Protein AF-A0A7G3GBA6-F1 (afdb_monomer_lite)

Structure (mmCIF, N/CA/C/O backbone):
data_AF-A0A7G3GBA6-F1
#
_entry.id   AF-A0A7G3GBA6-F1
#
loop_
_atom_site.group_PDB
_atom_site.id
_atom_site.type_symbol
_atom_site.label_atom_id
_atom_site.label_alt_id
_atom_site.label_comp_id
_atom_site.label_asym_id
_atom_site.label_entity_id
_atom_site.label_seq_id
_atom_site.pdbx_PDB_ins_code
_atom_site.Cartn_x
_atom_site.Cartn_y
_atom_site.Cartn_z
_atom_site.occupancy
_atom_site.B_iso_or_equiv
_atom_site.auth_seq_id
_atom_site.auth_comp_id
_atom_site.auth_asym_id
_atom_site.auth_atom_id
_atom_site.pdbx_PDB_model_num
ATOM 1 N N . MET A 1 1 ? 31.712 42.233 19.204 1.00 41.09 1 MET A N 1
ATOM 2 C CA . MET A 1 1 ? 30.994 42.485 17.934 1.00 41.09 1 MET A CA 1
ATOM 3 C C . MET A 1 1 ? 31.369 41.351 16.980 1.00 41.09 1 MET A C 1
ATOM 5 O O . MET A 1 1 ? 32.491 41.332 16.509 1.00 41.09 1 MET A O 1
ATOM 9 N N . GLN A 1 2 ? 30.674 40.210 16.997 1.00 47.75 2 GLN A N 1
ATOM 10 C CA . GLN A 1 2 ? 29.422 39.921 16.270 1.00 47.75 2 GLN A CA 1
ATOM 11 C C . GLN A 1 2 ? 29.514 40.154 14.750 1.00 47.75 2 GLN A C 1
ATOM 13 O O . GLN A 1 2 ? 28.871 41.047 14.209 1.00 47.75 2 GLN A O 1
ATOM 18 N N . TYR A 1 3 ? 30.268 39.294 14.067 1.00 54.03 3 TYR A N 1
ATOM 19 C CA . TYR A 1 3 ? 29.937 38.874 12.704 1.00 54.03 3 TYR A CA 1
ATOM 20 C C . TYR A 1 3 ? 29.161 37.555 12.875 1.00 54.03 3 TYR A C 1
ATOM 22 O O . TYR A 1 3 ? 29.756 36.519 13.147 1.00 54.03 3 TYR A O 1
ATOM 30 N N . LYS A 1 4 ? 27.834 37.599 13.080 1.00 44.47 4 LYS A N 1
ATOM 31 C CA . LYS A 1 4 ? 26.852 37.438 11.991 1.00 44.47 4 LYS A CA 1
ATOM 32 C C . LYS A 1 4 ? 27.314 36.270 11.110 1.00 44.47 4 LYS A C 1
ATOM 34 O O . LYS A 1 4 ? 28.118 36.464 10.213 1.00 44.47 4 LYS A O 1
ATOM 39 N N . THR A 1 5 ? 27.000 35.019 11.450 1.00 54.38 5 THR A N 1
ATOM 40 C CA . THR A 1 5 ? 25.652 34.420 11.368 1.00 54.38 5 THR A CA 1
ATOM 41 C C . THR A 1 5 ? 24.951 34.870 10.090 1.00 54.38 5 THR A C 1
ATOM 43 O O . THR A 1 5 ? 24.825 36.068 9.867 1.00 54.38 5 THR A O 1
ATOM 46 N N . ILE A 1 6 ? 24.414 33.910 9.333 1.00 58.47 6 ILE A N 1
ATOM 47 C CA . ILE A 1 6 ? 23.660 34.068 8.075 1.00 58.47 6 ILE A CA 1
ATOM 48 C C . ILE A 1 6 ? 24.534 33.884 6.827 1.00 58.47 6 ILE A C 1
ATOM 50 O O . ILE A 1 6 ? 24.836 34.831 6.118 1.00 58.47 6 ILE A O 1
ATOM 54 N N . LEU A 1 7 ? 24.907 32.635 6.537 1.00 47.88 7 LEU A N 1
ATOM 55 C CA . LEU A 1 7 ? 25.022 32.125 5.156 1.00 47.88 7 LEU A CA 1
ATOM 56 C C . LEU A 1 7 ? 25.074 30.587 5.139 1.00 47.88 7 LEU A C 1
ATOM 58 O O . LEU A 1 7 ? 25.757 29.963 4.340 1.00 47.88 7 LEU A O 1
ATOM 62 N N . MET A 1 8 ? 24.323 29.959 6.047 1.00 48.09 8 MET A N 1
ATOM 63 C CA . MET A 1 8 ? 24.155 28.503 6.119 1.00 48.09 8 MET A CA 1
ATOM 64 C C . MET A 1 8 ? 22.664 28.165 6.011 1.00 48.09 8 MET A C 1
ATOM 66 O O . MET A 1 8 ? 22.108 27.400 6.786 1.00 48.09 8 MET A O 1
ATOM 70 N N . ALA A 1 9 ? 21.987 28.844 5.087 1.00 52.47 9 ALA A N 1
ATOM 71 C CA . ALA A 1 9 ? 20.549 28.747 4.887 1.00 52.47 9 ALA A CA 1
ATOM 72 C C . ALA A 1 9 ? 20.229 28.802 3.392 1.00 52.47 9 ALA A C 1
ATOM 74 O O . ALA A 1 9 ? 19.544 29.711 2.946 1.00 52.47 9 ALA A O 1
ATOM 75 N N . LEU A 1 10 ? 20.775 27.870 2.601 1.00 48.31 10 LEU A N 1
ATOM 76 C CA . LEU A 1 10 ? 20.281 27.640 1.238 1.00 48.31 10 LEU A CA 1
ATOM 77 C C . LEU A 1 10 ? 20.682 26.268 0.662 1.00 48.31 10 LEU A C 1
ATOM 79 O O . LEU A 1 10 ? 21.108 26.170 -0.480 1.00 48.31 10 LEU A O 1
ATOM 83 N N . MET A 1 11 ? 20.551 25.189 1.440 1.00 47.03 11 MET A N 1
ATOM 84 C CA . MET A 1 11 ? 20.620 23.816 0.899 1.00 47.03 11 MET A CA 1
ATOM 85 C C . MET A 1 11 ? 19.414 22.959 1.309 1.00 47.03 11 MET A C 1
ATOM 87 O O . MET A 1 11 ? 19.520 21.751 1.471 1.00 47.03 11 MET A O 1
ATOM 91 N N . MET A 1 12 ? 18.241 23.579 1.451 1.00 48.09 12 MET A N 1
ATOM 92 C CA . MET A 1 12 ? 16.962 22.859 1.406 1.00 48.09 12 MET A CA 1
ATOM 93 C C . MET A 1 12 ? 16.261 23.170 0.083 1.00 48.09 12 MET A C 1
ATOM 95 O O . MET A 1 12 ? 15.099 23.557 0.042 1.00 48.09 12 MET A O 1
ATOM 99 N N . ALA A 1 13 ? 17.000 23.046 -1.022 1.00 48.47 13 ALA A N 1
ATOM 100 C CA . ALA A 1 13 ? 16.378 22.854 -2.320 1.00 48.47 13 ALA A CA 1
ATOM 101 C C . ALA A 1 13 ? 15.859 21.416 -2.318 1.00 48.47 13 ALA A C 1
ATOM 103 O O . ALA A 1 13 ? 16.595 20.473 -2.596 1.00 48.47 13 ALA A O 1
ATOM 104 N N . SER A 1 14 ? 14.613 21.274 -1.872 1.00 45.06 14 SER A N 1
ATOM 105 C CA . SER A 1 14 ? 13.800 20.069 -1.891 1.00 45.06 14 SER A CA 1
ATOM 106 C C . SER A 1 14 ? 13.996 19.352 -3.218 1.00 45.06 14 SER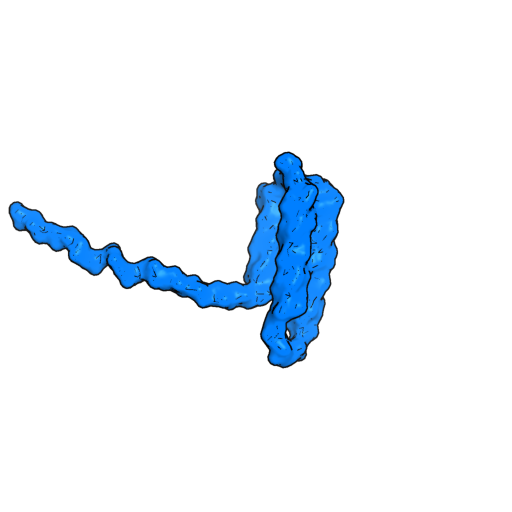 A C 1
ATOM 108 O O . SER A 1 14 ? 13.408 19.730 -4.233 1.00 45.06 14 SER A O 1
ATOM 110 N N . GLY A 1 15 ? 14.845 18.326 -3.214 1.00 40.38 15 GLY A N 1
ATOM 111 C CA . GLY A 1 15 ? 14.896 17.380 -4.306 1.00 40.38 15 GLY A CA 1
ATOM 112 C C . GLY A 1 15 ? 13.493 16.817 -4.449 1.00 40.38 15 GLY A C 1
ATOM 113 O O . GLY A 1 15 ? 13.040 16.053 -3.597 1.00 40.38 15 GLY A O 1
ATOM 114 N N . LEU A 1 16 ? 12.788 17.213 -5.510 1.00 43.19 16 LEU A N 1
ATOM 115 C CA . LEU A 1 16 ? 11.701 16.425 -6.066 1.00 43.19 16 LEU A CA 1
ATOM 116 C C . LEU A 1 16 ? 12.347 15.128 -6.565 1.00 43.19 16 LEU A C 1
ATOM 118 O O . LEU A 1 16 ? 12.592 14.939 -7.753 1.00 43.19 16 LEU A O 1
ATOM 122 N N . VAL A 1 17 ? 12.694 14.242 -5.634 1.00 47.84 17 VAL A N 1
ATOM 123 C CA . VAL A 1 17 ? 12.986 12.858 -5.959 1.00 47.84 17 VAL A CA 1
ATOM 124 C C . VAL A 1 17 ? 11.635 12.320 -6.394 1.00 47.84 17 VAL A C 1
ATOM 126 O O . VAL A 1 17 ? 10.752 12.080 -5.568 1.00 47.84 17 VAL A O 1
ATOM 129 N N . LEU A 1 18 ? 11.417 12.273 -7.709 1.00 54.44 18 LEU A N 1
ATOM 130 C CA . LEU A 1 18 ? 10.298 11.562 -8.303 1.00 54.44 18 LEU A CA 1
ATOM 131 C C . LEU A 1 18 ? 10.412 10.124 -7.807 1.00 54.44 18 LEU A C 1
ATOM 133 O O . LEU A 1 18 ? 11.170 9.347 -8.373 1.00 54.44 18 LEU A O 1
ATOM 137 N N . ALA A 1 19 ? 9.708 9.810 -6.718 1.00 64.44 19 ALA A N 1
ATOM 138 C CA . ALA A 1 19 ? 9.744 8.483 -6.137 1.00 64.44 19 ALA A CA 1
ATOM 139 C C . ALA A 1 19 ? 9.377 7.472 -7.230 1.00 64.44 19 ALA A C 1
ATOM 141 O O . ALA A 1 19 ? 8.382 7.643 -7.962 1.00 64.44 19 ALA A O 1
ATOM 142 N N . ASP A 1 20 ? 10.231 6.468 -7.372 1.00 81.88 20 ASP A N 1
ATOM 143 C CA . ASP A 1 20 ? 9.954 5.284 -8.164 1.00 81.88 20 ASP A CA 1
ATOM 144 C C . ASP A 1 20 ? 8.754 4.545 -7.561 1.00 81.88 20 ASP A C 1
ATOM 146 O O . ASP A 1 20 ? 8.338 4.778 -6.415 1.00 81.88 20 ASP A O 1
ATOM 150 N N . CYS A 1 21 ? 8.088 3.719 -8.368 1.00 87.94 21 CYS A N 1
ATOM 151 C CA . CYS A 1 21 ? 6.899 3.052 -7.860 1.00 87.94 21 CYS A CA 1
ATOM 152 C C . CYS A 1 21 ? 7.216 2.078 -6.718 1.00 87.94 21 CYS A C 1
ATOM 154 O O . CYS A 1 21 ? 6.402 1.945 -5.804 1.00 87.94 21 CYS A O 1
ATOM 156 N N . GLU A 1 22 ? 8.398 1.461 -6.729 1.00 89.62 22 GLU A N 1
ATOM 157 C CA . GLU A 1 22 ? 8.864 0.577 -5.660 1.00 89.62 22 GLU A CA 1
ATOM 158 C C . GLU A 1 22 ? 8.886 1.289 -4.299 1.00 89.62 22 GLU A C 1
ATOM 160 O O . GLU A 1 22 ? 8.235 0.828 -3.356 1.00 89.62 22 GLU A O 1
ATOM 165 N N . SER A 1 23 ? 9.511 2.471 -4.202 1.00 91.12 23 SER A N 1
ATOM 166 C CA . SER A 1 23 ? 9.511 3.261 -2.965 1.00 91.12 23 SER A CA 1
ATOM 167 C C . SER A 1 23 ? 8.094 3.636 -2.525 1.00 91.12 23 SER A C 1
ATOM 169 O O . SER A 1 23 ? 7.760 3.588 -1.338 1.00 91.12 23 SER A O 1
ATOM 171 N N . LEU A 1 24 ? 7.215 3.972 -3.475 1.00 93.19 24 LEU A N 1
ATOM 172 C CA . LEU A 1 24 ? 5.823 4.309 -3.174 1.00 93.19 24 LEU A CA 1
ATOM 173 C C . LEU A 1 24 ? 5.028 3.113 -2.639 1.00 93.19 24 LEU A C 1
ATOM 175 O O . LEU A 1 24 ? 4.197 3.299 -1.741 1.00 93.19 24 LEU A O 1
ATOM 179 N N . ILE A 1 25 ? 5.264 1.912 -3.166 1.00 94.50 25 ILE A N 1
ATOM 180 C CA . ILE A 1 25 ? 4.663 0.679 -2.656 1.00 94.50 25 ILE A CA 1
ATOM 181 C C . ILE A 1 25 ? 5.143 0.437 -1.230 1.00 94.50 25 ILE A C 1
ATOM 183 O O . ILE A 1 25 ? 4.306 0.285 -0.337 1.00 94.50 25 ILE A O 1
ATOM 187 N N . GLN A 1 26 ? 6.460 0.460 -1.009 1.00 95.75 26 GLN A N 1
ATOM 188 C CA . GLN A 1 26 ? 7.039 0.158 0.295 1.00 95.75 26 GLN A CA 1
ATOM 189 C C . GLN A 1 26 ? 6.559 1.143 1.361 1.00 95.75 26 GLN A C 1
ATOM 191 O O . GLN A 1 26 ? 5.986 0.725 2.362 1.00 95.75 26 GLN A O 1
ATOM 196 N N . LYS A 1 27 ? 6.614 2.448 1.075 1.00 96.19 27 LYS A N 1
ATOM 197 C CA . LYS A 1 27 ? 6.107 3.483 1.983 1.00 96.19 27 LYS A CA 1
ATOM 198 C C . LYS A 1 27 ? 4.636 3.282 2.351 1.00 96.19 27 LYS A C 1
ATOM 200 O O . LYS A 1 27 ? 4.234 3.554 3.476 1.00 96.19 27 LYS A O 1
ATOM 205 N N . THR A 1 28 ? 3.813 2.823 1.406 1.00 96.31 28 THR A N 1
ATOM 206 C CA . THR A 1 28 ? 2.390 2.572 1.680 1.00 96.31 28 THR A CA 1
ATOM 207 C C . THR A 1 28 ? 2.193 1.301 2.516 1.00 96.31 28 THR A C 1
ATOM 209 O O . THR A 1 28 ? 1.267 1.247 3.320 1.00 96.31 28 THR A O 1
ATOM 212 N N . ARG A 1 29 ? 3.049 0.278 2.371 1.00 97.62 29 ARG A N 1
ATOM 213 C CA . ARG A 1 29 ? 3.042 -0.899 3.260 1.00 97.62 29 ARG A CA 1
ATOM 214 C C . ARG A 1 29 ? 3.438 -0.523 4.682 1.00 97.62 29 ARG A C 1
ATOM 216 O O . ARG A 1 29 ? 2.751 -0.941 5.612 1.00 97.62 29 ARG A O 1
ATOM 223 N N . ASP A 1 30 ? 4.483 0.285 4.823 1.00 97.50 30 ASP A N 1
ATOM 224 C CA . ASP A 1 30 ? 4.963 0.767 6.118 1.00 97.50 30 ASP A CA 1
ATOM 225 C C . ASP A 1 30 ? 3.865 1.584 6.816 1.00 97.50 30 ASP A C 1
ATOM 227 O O . ASP A 1 30 ? 3.510 1.290 7.953 1.00 97.50 30 ASP A O 1
ATOM 231 N N . GLU A 1 31 ? 3.195 2.490 6.089 1.00 95.62 31 GLU A N 1
ATOM 232 C CA . GLU A 1 31 ? 2.046 3.251 6.601 1.00 95.62 31 GLU A CA 1
ATOM 233 C C . GLU A 1 31 ? 0.924 2.341 7.137 1.00 95.62 31 GLU A C 1
ATOM 235 O O . GLU A 1 31 ? 0.372 2.601 8.207 1.00 95.62 31 GLU A O 1
ATOM 240 N N . ILE A 1 32 ? 0.587 1.261 6.419 1.00 96.56 32 ILE A N 1
ATOM 241 C CA . ILE A 1 32 ? -0.427 0.281 6.846 1.00 96.56 32 ILE A CA 1
ATOM 242 C C . ILE A 1 32 ? 0.022 -0.487 8.093 1.00 96.56 32 ILE A C 1
ATOM 244 O O . ILE A 1 32 ? -0.823 -0.857 8.912 1.00 96.56 32 ILE A O 1
ATOM 248 N N . HIS A 1 33 ? 1.315 -0.793 8.199 1.00 96.88 33 HIS A N 1
ATOM 249 C CA . HIS A 1 33 ? 1.874 -1.560 9.305 1.00 96.88 33 HIS A CA 1
ATOM 250 C C . HIS A 1 33 ? 1.919 -0.729 10.590 1.00 96.88 33 HIS A C 1
ATOM 252 O O . HIS A 1 33 ? 1.393 -1.169 11.611 1.00 96.88 33 HIS A O 1
ATOM 258 N N . GLU A 1 34 ? 2.474 0.481 10.508 1.00 97.38 34 GLU A N 1
ATOM 259 C CA . GLU A 1 34 ? 2.628 1.411 11.629 1.00 97.38 34 GLU A CA 1
ATOM 260 C C . GLU A 1 34 ? 1.278 1.931 12.138 1.00 97.38 34 GLU A C 1
ATOM 262 O O . GLU A 1 34 ? 1.076 2.039 13.343 1.00 97.38 34 GLU A O 1
ATOM 267 N N . ASN A 1 35 ? 0.316 2.173 11.238 1.00 95.19 35 ASN A N 1
ATOM 268 C CA . ASN A 1 35 ? -0.993 2.758 11.567 1.00 95.19 35 ASN A CA 1
ATOM 269 C C . ASN A 1 35 ? -2.128 1.736 11.402 1.00 95.19 35 ASN A C 1
ATOM 271 O O . ASN A 1 35 ? -3.237 2.039 10.959 1.00 95.19 35 ASN A O 1
ATOM 275 N N . LYS A 1 36 ? -1.852 0.467 11.718 1.00 93.12 36 LYS A N 1
ATOM 276 C CA . LYS A 1 36 ? -2.797 -0.645 11.532 1.00 93.12 36 LYS A CA 1
ATOM 277 C C . LYS A 1 36 ? -4.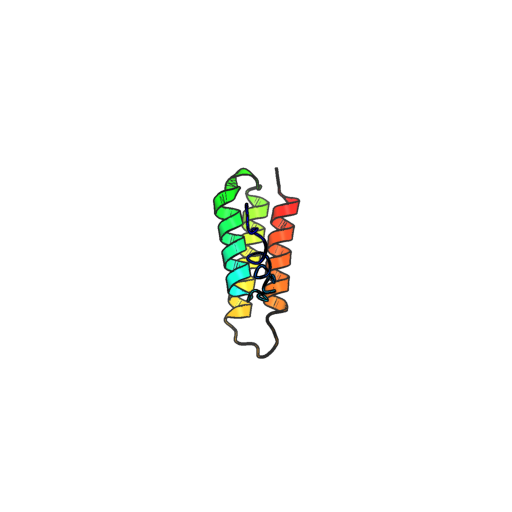136 -0.424 12.248 1.00 93.12 36 LYS A C 1
ATOM 279 O O . LYS A 1 36 ? -5.171 -0.888 11.756 1.00 93.12 36 LYS A O 1
ATOM 284 N N . GLU A 1 37 ? -4.120 0.230 13.404 1.00 95.25 37 GLU A N 1
ATOM 285 C CA . GLU A 1 37 ? -5.312 0.454 14.228 1.00 95.25 37 GLU A CA 1
ATOM 286 C C . GLU A 1 37 ? -6.211 1.573 13.680 1.00 95.25 37 GLU A C 1
ATOM 288 O O . GLU A 1 37 ? -7.440 1.432 13.742 1.00 95.25 37 GLU A O 1
ATOM 293 N N . ASP A 1 38 ? -5.610 2.567 13.019 1.00 96.44 38 ASP A N 1
ATOM 294 C CA . ASP A 1 38 ? -6.261 3.730 12.393 1.00 96.44 38 ASP A CA 1
ATOM 295 C C . ASP A 1 38 ? -7.133 3.353 11.189 1.00 96.44 38 ASP A C 1
ATOM 297 O O . ASP A 1 38 ? -7.987 4.124 10.750 1.00 96.44 38 ASP A O 1
ATOM 301 N N . TYR A 1 39 ? -6.940 2.150 10.644 1.00 96.31 39 TYR A N 1
ATOM 302 C CA . TYR A 1 39 ? -7.642 1.667 9.463 1.00 96.31 39 TYR A CA 1
ATOM 303 C C . TYR A 1 39 ? -8.489 0.424 9.763 1.00 96.31 39 TYR A C 1
ATOM 305 O O . TYR A 1 39 ? -8.095 -0.510 10.475 1.00 96.31 39 TYR A O 1
ATOM 313 N N . SER A 1 40 ? -9.675 0.360 9.160 1.00 97.38 40 SER A N 1
ATOM 314 C CA . SER A 1 40 ? -10.509 -0.843 9.161 1.00 97.38 40 SER A CA 1
ATOM 315 C C . SER A 1 40 ? -9.767 -2.041 8.546 1.00 97.38 40 SER A C 1
ATOM 317 O O . SER A 1 40 ? -8.922 -1.896 7.660 1.00 97.38 40 SER A O 1
ATOM 319 N N . LEU A 1 41 ? -10.098 -3.261 8.982 1.00 96.06 41 LEU A N 1
ATOM 320 C CA . LEU A 1 41 ? -9.521 -4.473 8.387 1.00 96.06 41 LEU A CA 1
ATOM 321 C C . LEU A 1 41 ? -9.834 -4.564 6.882 1.00 96.06 41 LEU A C 1
ATOM 323 O O . LEU A 1 41 ? -8.969 -4.927 6.087 1.00 96.06 41 LEU A O 1
ATOM 327 N N . ALA A 1 42 ? -11.054 -4.189 6.488 1.00 96.62 42 ALA A N 1
ATOM 328 C CA . ALA A 1 42 ? -11.499 -4.228 5.100 1.00 96.62 42 ALA A CA 1
ATOM 329 C C . ALA A 1 42 ? -10.700 -3.270 4.200 1.00 96.62 42 ALA A C 1
ATOM 331 O O . ALA A 1 42 ? -10.262 -3.680 3.124 1.00 96.62 42 ALA A O 1
ATOM 332 N N . SER A 1 43 ? -10.469 -2.025 4.633 1.00 97.12 43 SER A N 1
ATOM 333 C CA . SER A 1 43 ? -9.667 -1.061 3.864 1.00 97.12 43 SER A CA 1
ATOM 334 C C . SER A 1 43 ? -8.211 -1.488 3.747 1.00 97.12 43 SER A C 1
ATOM 336 O O . SER A 1 43 ? -7.660 -1.423 2.650 1.00 97.12 43 SER A O 1
ATOM 338 N N . ARG A 1 44 ? -7.602 -2.005 4.825 1.00 97.50 44 ARG A N 1
ATOM 339 C CA . ARG A 1 44 ? -6.228 -2.534 4.775 1.00 97.50 44 ARG A CA 1
ATOM 340 C C . ARG A 1 44 ? -6.102 -3.695 3.792 1.00 97.50 44 ARG A C 1
ATOM 342 O O . ARG A 1 44 ? -5.204 -3.678 2.957 1.00 97.50 44 ARG A O 1
ATOM 349 N N . ASN A 1 45 ? -7.030 -4.652 3.816 1.00 97.75 45 ASN A N 1
ATOM 350 C CA . ASN A 1 45 ? -7.006 -5.788 2.890 1.00 97.75 45 ASN A CA 1
ATOM 351 C C . ASN A 1 45 ? -7.148 -5.347 1.425 1.00 97.75 45 ASN A C 1
ATOM 353 O O . ASN A 1 45 ? -6.413 -5.827 0.561 1.00 97.75 45 ASN A O 1
ATOM 357 N N . LYS A 1 46 ? -8.050 -4.399 1.132 1.00 97.94 46 LYS A N 1
ATOM 358 C CA . LYS A 1 46 ? -8.193 -3.839 -0.222 1.00 97.94 46 LYS A CA 1
ATOM 359 C C . LYS A 1 46 ? -6.948 -3.070 -0.661 1.00 97.94 46 LYS A C 1
ATOM 361 O O . LYS A 1 46 ? -6.502 -3.238 -1.795 1.00 97.94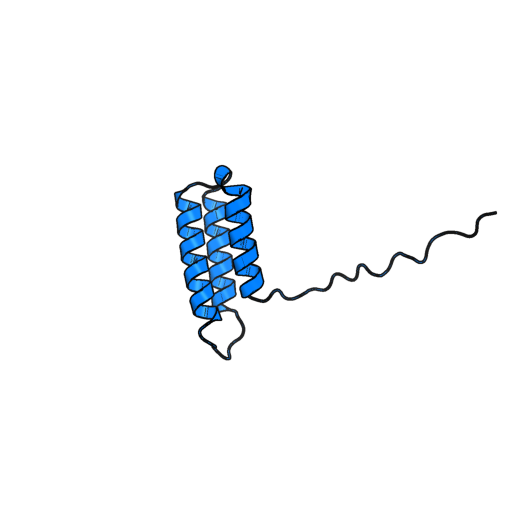 46 LYS A O 1
ATOM 366 N N . ALA A 1 47 ? -6.372 -2.261 0.227 1.00 97.88 47 ALA A N 1
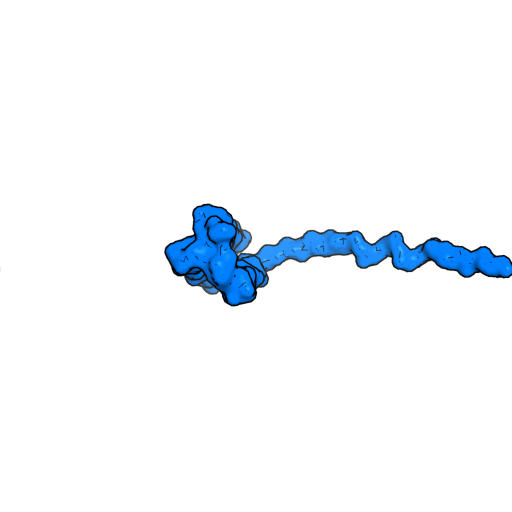ATOM 367 C CA . ALA A 1 47 ? -5.150 -1.519 -0.051 1.00 97.88 47 ALA A CA 1
ATOM 368 C C . ALA A 1 47 ? -3.984 -2.464 -0.372 1.00 97.88 47 ALA A C 1
ATOM 370 O O . ALA A 1 47 ? -3.346 -2.308 -1.411 1.00 97.88 47 ALA A O 1
ATOM 371 N N . LEU A 1 48 ? -3.771 -3.503 0.444 1.00 97.81 48 LEU A N 1
ATOM 372 C CA . LEU A 1 48 ? -2.744 -4.521 0.206 1.00 97.81 48 LEU A CA 1
ATOM 373 C C . LEU A 1 48 ? -2.950 -5.251 -1.129 1.00 97.81 48 LEU A C 1
ATOM 375 O O . LEU A 1 48 ? -1.989 -5.443 -1.870 1.00 97.81 48 LEU A O 1
ATOM 379 N N . ALA A 1 49 ? -4.193 -5.577 -1.499 1.00 98.00 49 ALA A N 1
ATOM 380 C CA . ALA A 1 49 ? -4.490 -6.189 -2.794 1.00 98.00 49 ALA A CA 1
ATOM 381 C C . ALA A 1 49 ? -4.129 -5.279 -3.986 1.00 98.00 49 ALA A C 1
ATOM 383 O O . ALA A 1 49 ? -3.681 -5.765 -5.026 1.00 98.00 49 ALA A O 1
ATOM 384 N N . TYR A 1 50 ? -4.305 -3.959 -3.860 1.00 97.94 50 TYR A N 1
ATOM 385 C CA . TYR A 1 50 ? -3.847 -3.008 -4.878 1.00 97.94 50 TYR A CA 1
ATOM 386 C C . TYR A 1 50 ? -2.322 -2.885 -4.922 1.00 97.94 50 TYR A C 1
ATOM 388 O O . TYR A 1 50 ? -1.775 -2.817 -6.021 1.00 97.94 50 TYR A O 1
ATOM 396 N N . LEU A 1 51 ? -1.640 -2.908 -3.772 1.00 96.69 51 LEU A N 1
ATOM 397 C CA . LEU A 1 51 ? -0.174 -2.886 -3.715 1.00 96.69 51 LEU A CA 1
ATOM 398 C C . LEU A 1 51 ? 0.435 -4.135 -4.365 1.00 96.69 51 LEU A C 1
ATOM 400 O O . LEU A 1 51 ? 1.311 -3.989 -5.205 1.00 96.69 51 LEU A O 1
ATOM 404 N N . MET A 1 52 ? -0.114 -5.330 -4.115 1.00 95.19 52 MET A N 1
ATOM 405 C CA . MET A 1 52 ? 0.321 -6.558 -4.803 1.00 95.19 52 MET A CA 1
ATOM 406 C C . MET A 1 52 ? 0.187 -6.453 -6.329 1.00 95.19 52 MET A C 1
ATOM 408 O O . MET A 1 52 ? 1.051 -6.908 -7.075 1.00 95.19 52 MET A O 1
ATOM 412 N N . LYS A 1 53 ? -0.895 -5.836 -6.826 1.00 93.50 53 LYS A N 1
ATOM 413 C CA . LYS A 1 53 ? -1.053 -5.580 -8.267 1.00 93.50 53 LYS A CA 1
ATOM 414 C C . LYS A 1 53 ? -0.024 -4.568 -8.771 1.00 93.50 53 LYS A C 1
ATOM 416 O O . LYS A 1 53 ? 0.427 -4.705 -9.905 1.00 93.50 53 LYS A O 1
ATOM 421 N N . ALA A 1 54 ? 0.316 -3.563 -7.964 1.00 91.75 54 ALA A N 1
ATOM 422 C CA . ALA A 1 54 ? 1.331 -2.571 -8.299 1.00 91.75 54 ALA A CA 1
ATOM 423 C C . ALA A 1 54 ? 2.712 -3.231 -8.438 1.00 91.75 54 ALA A C 1
ATOM 425 O O . ALA A 1 54 ? 3.355 -3.018 -9.461 1.00 91.75 54 A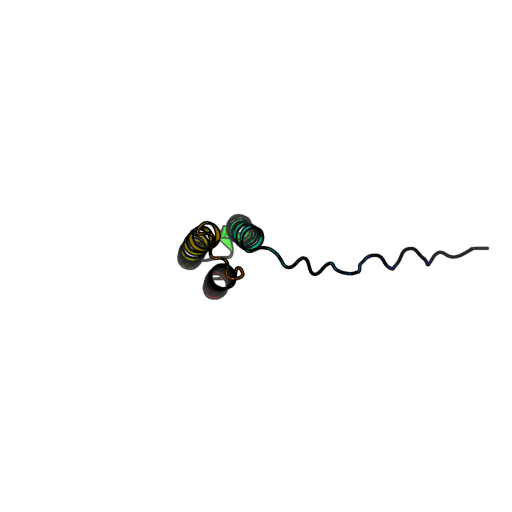LA A O 1
ATOM 426 N N . ASP A 1 55 ? 3.095 -4.120 -7.512 1.00 90.31 55 ASP A N 1
ATOM 427 C CA . ASP A 1 55 ? 4.347 -4.893 -7.596 1.00 90.31 55 ASP A CA 1
ATOM 428 C C . ASP A 1 55 ? 4.437 -5.677 -8.912 1.00 90.31 55 ASP A C 1
ATOM 430 O O . ASP A 1 55 ? 5.426 -5.592 -9.633 1.00 90.31 55 ASP A O 1
ATOM 434 N N . VAL A 1 56 ? 3.369 -6.391 -9.289 1.00 89.06 56 VAL A N 1
ATOM 435 C CA . VAL A 1 56 ? 3.331 -7.166 -10.543 1.00 89.06 56 VAL A CA 1
ATOM 436 C C . VAL A 1 56 ? 3.482 -6.265 -11.773 1.00 89.06 56 VAL A C 1
ATOM 438 O O . VAL A 1 56 ? 4.078 -6.676 -12.771 1.00 89.06 56 VAL A O 1
ATOM 441 N N . LYS A 1 57 ? 2.927 -5.048 -11.736 1.00 84.38 57 LYS A N 1
ATOM 442 C CA . LYS A 1 57 ? 3.040 -4.075 -12.833 1.00 84.38 57 LYS A CA 1
ATOM 443 C C . LYS A 1 57 ? 4.393 -3.373 -12.884 1.00 84.38 57 LYS A C 1
ATOM 445 O O . LYS A 1 57 ? 4.753 -2.935 -13.967 1.00 84.38 57 LYS A O 1
ATOM 450 N N . HIS A 1 58 ? 5.106 -3.288 -11.767 1.00 80.44 58 HIS A N 1
ATOM 451 C CA . HIS A 1 58 ? 6.479 -2.796 -11.714 1.00 80.44 58 HIS A CA 1
ATOM 452 C C . HIS A 1 58 ? 7.482 -3.854 -12.211 1.00 80.44 58 HIS A C 1
ATOM 454 O O . HIS A 1 58 ? 8.330 -3.552 -13.042 1.00 80.44 58 HIS A O 1
ATOM 460 N N . ILE A 1 59 ? 7.332 -5.117 -11.780 1.00 72.94 59 ILE A N 1
ATOM 461 C CA . ILE A 1 59 ? 8.223 -6.235 -12.158 1.00 72.94 59 ILE A CA 1
ATOM 462 C C . ILE A 1 59 ? 8.089 -6.604 -13.639 1.00 72.94 59 ILE A C 1
ATOM 464 O O . ILE A 1 59 ? 9.080 -6.934 -14.292 1.00 72.94 59 ILE A O 1
ATOM 468 N N . ASN A 1 60 ? 6.870 -6.572 -14.189 1.00 63.34 60 ASN A N 1
ATOM 469 C CA . ASN A 1 60 ? 6.692 -6.708 -15.631 1.00 63.34 60 ASN A CA 1
ATOM 470 C C . ASN A 1 60 ? 7.230 -5.437 -16.279 1.00 63.34 60 ASN A C 1
ATOM 472 O O . ASN A 1 60 ? 6.481 -4.470 -16.379 1.00 63.34 60 ASN A O 1
ATOM 476 N N . ALA A 1 61 ? 8.508 -5.475 -16.672 1.00 53.88 61 ALA A N 1
ATOM 477 C CA . ALA A 1 61 ? 9.296 -4.430 -17.320 1.00 53.88 61 ALA A CA 1
ATOM 478 C C . ALA A 1 61 ? 8.593 -3.870 -18.566 1.00 53.88 61 ALA A C 1
ATOM 480 O O . ALA A 1 61 ? 8.941 -4.152 -19.712 1.00 53.88 61 ALA A O 1
ATOM 481 N N . ASN A 1 62 ? 7.544 -3.094 -18.332 1.00 56.69 62 ASN A N 1
ATOM 482 C CA . ASN A 1 62 ? 6.873 -2.318 -19.337 1.00 56.69 62 ASN A CA 1
ATOM 483 C C . ASN A 1 62 ? 7.790 -1.121 -19.604 1.00 56.69 62 ASN A C 1
ATOM 485 O O . ASN A 1 62 ? 8.108 -0.399 -18.662 1.00 56.69 62 ASN A O 1
ATOM 489 N N . PRO A 1 63 ? 8.229 -0.886 -20.850 1.00 56.66 63 PRO A N 1
ATOM 490 C CA . PRO A 1 63 ? 9.057 0.274 -21.182 1.00 56.66 63 PRO A CA 1
ATOM 491 C C . PRO A 1 63 ? 8.327 1.610 -20.965 1.00 56.66 63 PRO A C 1
ATOM 493 O O . PRO A 1 63 ? 8.938 2.674 -21.058 1.00 56.66 63 PRO A O 1
ATOM 496 N N . LEU A 1 64 ? 7.018 1.575 -20.700 1.00 57.47 64 LEU A N 1
ATOM 497 C CA . LEU A 1 64 ? 6.255 2.753 -20.319 1.00 57.47 64 LEU A CA 1
ATOM 498 C C . LEU A 1 64 ? 6.567 3.164 -18.872 1.00 57.47 64 LEU A C 1
ATOM 500 O O . LEU A 1 64 ? 6.696 2.299 -18.007 1.00 57.47 64 LEU A O 1
ATOM 504 N N . PRO A 1 65 ? 6.625 4.479 -18.584 1.00 61.34 65 PRO A N 1
ATOM 505 C CA . PRO A 1 65 ? 6.828 4.978 -17.228 1.00 61.34 65 PRO A CA 1
ATOM 506 C C . PRO A 1 65 ? 5.799 4.360 -16.275 1.00 61.34 65 PRO A C 1
ATOM 508 O O . PRO A 1 65 ? 4.682 4.070 -16.703 1.00 61.34 65 PRO A O 1
ATOM 511 N N . ASP A 1 66 ? 6.178 4.216 -14.998 1.00 76.94 66 ASP A N 1
ATOM 512 C CA . ASP A 1 66 ? 5.492 3.612 -13.829 1.00 76.94 66 ASP A CA 1
ATOM 513 C C . ASP A 1 66 ? 4.009 4.004 -13.574 1.00 76.94 66 ASP A C 1
ATOM 515 O O . ASP A 1 66 ? 3.469 3.810 -12.487 1.00 76.94 66 ASP A O 1
ATOM 519 N N . PHE A 1 67 ? 3.308 4.583 -14.541 1.00 83.50 67 PHE A N 1
ATOM 520 C CA . PHE A 1 67 ? 1.953 5.100 -14.491 1.00 83.50 67 PHE A CA 1
ATOM 521 C C . PHE A 1 67 ? 0.935 4.112 -13.917 1.00 83.50 67 PHE A C 1
ATOM 523 O O . PHE A 1 67 ? 0.236 4.451 -12.963 1.00 83.50 67 PHE A O 1
ATOM 530 N N . GLU A 1 68 ? 0.847 2.890 -14.452 1.00 87.44 68 GLU A N 1
ATOM 531 C CA . GLU A 1 68 ? -0.125 1.905 -13.951 1.00 87.44 68 GLU A CA 1
ATOM 532 C C . GLU A 1 68 ? 0.208 1.464 -12.522 1.00 87.44 68 GLU A C 1
ATOM 534 O O . GLU A 1 68 ? -0.693 1.317 -11.695 1.00 87.44 68 GLU A O 1
ATOM 539 N N . CYS A 1 69 ? 1.495 1.347 -12.195 1.00 90.19 69 CYS A N 1
ATOM 540 C CA . CYS A 1 69 ? 1.938 1.056 -10.841 1.00 90.19 69 CYS A CA 1
ATOM 541 C C . CYS A 1 69 ? 1.554 2.194 -9.873 1.00 90.19 69 CYS A C 1
ATOM 543 O O . CYS A 1 69 ? 0.853 1.968 -8.884 1.00 90.19 69 CYS A O 1
ATOM 545 N N . LYS A 1 70 ? 1.881 3.448 -10.209 1.00 91.12 70 LYS A N 1
ATOM 546 C CA . LYS A 1 70 ? 1.541 4.642 -9.414 1.00 91.12 70 LYS A CA 1
ATOM 547 C C . LYS A 1 70 ? 0.034 4.806 -9.240 1.00 91.12 70 LYS A C 1
ATOM 549 O O . LYS A 1 70 ? -0.437 5.108 -8.146 1.00 91.12 70 LYS A O 1
ATOM 554 N N . LYS A 1 71 ? -0.749 4.546 -10.287 1.00 93.25 71 LYS A N 1
ATOM 555 C CA . LYS A 1 71 ? -2.218 4.540 -10.244 1.00 93.25 71 LYS A CA 1
ATOM 556 C C . LYS A 1 71 ? -2.757 3.499 -9.263 1.00 93.25 71 LYS A C 1
ATOM 558 O O . LYS A 1 71 ? -3.700 3.791 -8.528 1.00 93.25 71 LYS A O 1
ATOM 563 N N . LEU A 1 72 ? -2.167 2.306 -9.219 1.00 95.50 72 LEU A N 1
ATOM 564 C CA . LEU A 1 72 ? -2.536 1.266 -8.257 1.00 95.50 72 LEU A CA 1
ATOM 565 C C . LEU A 1 72 ? -2.157 1.658 -6.823 1.00 95.50 72 LEU A C 1
ATOM 567 O O . LEU A 1 72 ? -2.986 1.504 -5.927 1.00 95.50 72 LEU A O 1
ATOM 571 N N . VAL A 1 73 ? -0.986 2.265 -6.608 1.00 95.94 73 VAL A N 1
ATOM 572 C CA . VAL A 1 73 ? -0.611 2.814 -5.293 1.00 95.94 73 VAL A CA 1
ATOM 573 C C . VAL A 1 73 ? -1.580 3.918 -4.851 1.00 95.94 73 VAL A C 1
ATOM 575 O O . VAL A 1 73 ? -2.029 3.933 -3.706 1.00 95.94 73 VAL A O 1
ATOM 57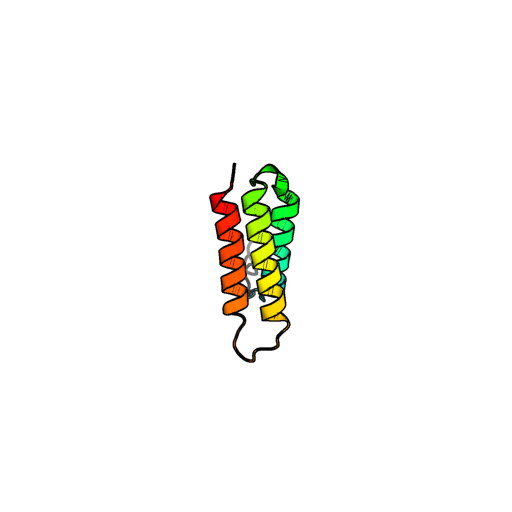8 N N . HIS A 1 74 ? -1.982 4.819 -5.752 1.00 95.88 74 HIS A N 1
ATOM 579 C CA . HIS A 1 74 ? -2.986 5.841 -5.444 1.00 95.88 74 HIS A CA 1
ATOM 580 C C . HIS A 1 74 ? -4.341 5.239 -5.060 1.00 95.88 74 HIS A C 1
ATOM 582 O O . HIS A 1 74 ? -4.978 5.731 -4.125 1.00 95.88 74 HIS A O 1
ATOM 588 N N . LYS A 1 75 ? -4.770 4.162 -5.730 1.00 97.62 75 LYS A N 1
ATOM 589 C CA . LYS A 1 75 ? -5.974 3.418 -5.337 1.00 97.62 75 LYS A CA 1
ATOM 590 C C . LYS A 1 75 ? -5.827 2.807 -3.946 1.00 97.62 75 LYS A C 1
ATOM 592 O O . LYS A 1 75 ? -6.734 2.980 -3.139 1.00 97.62 75 LYS A O 1
ATOM 597 N N . ALA A 1 76 ? -4.685 2.190 -3.634 1.00 97.62 76 ALA A N 1
ATOM 598 C CA . ALA A 1 76 ? -4.416 1.644 -2.303 1.00 97.62 76 ALA A CA 1
ATOM 599 C C . ALA A 1 76 ? -4.564 2.714 -1.210 1.00 97.62 76 ALA A C 1
ATOM 601 O O . ALA A 1 76 ? -5.324 2.529 -0.263 1.00 97.62 76 ALA A O 1
ATOM 602 N N . LYS A 1 77 ? -3.935 3.880 -1.396 1.00 97.19 77 LYS A N 1
ATOM 603 C CA . LYS A 1 77 ? -4.072 5.024 -0.478 1.00 97.19 77 LYS A CA 1
ATOM 604 C C . LYS A 1 77 ? -5.514 5.518 -0.363 1.00 97.19 77 LYS A C 1
ATOM 606 O O . LYS A 1 77 ? -5.947 5.921 0.712 1.00 97.19 77 LYS A O 1
ATOM 611 N N . SER A 1 78 ? -6.278 5.487 -1.455 1.00 97.75 78 SER A N 1
ATOM 612 C CA . SER A 1 78 ? -7.690 5.871 -1.421 1.00 97.75 78 SER A CA 1
ATOM 613 C C . SER A 1 78 ? -8.538 4.915 -0.585 1.00 97.75 78 SER A C 1
ATOM 615 O O . SER A 1 78 ? -9.392 5.385 0.160 1.00 97.75 78 SER A O 1
ATOM 617 N N . GLU A 1 79 ? -8.293 3.605 -0.667 1.00 97.69 79 GLU A N 1
ATOM 618 C CA . GLU A 1 79 ? -8.975 2.620 0.183 1.00 97.69 79 GLU A CA 1
ATOM 619 C C . GLU A 1 79 ? -8.669 2.856 1.666 1.00 97.69 79 GLU A C 1
ATOM 621 O O . GLU A 1 79 ? -9.587 2.822 2.485 1.00 97.69 79 GLU A O 1
ATOM 626 N N . LEU A 1 80 ? -7.411 3.159 2.013 1.00 96.56 80 LEU A N 1
ATOM 627 C CA . LEU A 1 80 ? -7.032 3.501 3.390 1.00 96.56 80 LEU A CA 1
ATOM 628 C C . LEU A 1 80 ? -7.798 4.724 3.898 1.00 96.56 80 LEU A C 1
ATOM 630 O O . LEU A 1 80 ? -8.392 4.656 4.971 1.00 96.56 80 LEU A O 1
ATOM 634 N N . ARG A 1 81 ? -7.874 5.800 3.100 1.00 94.88 81 ARG A N 1
ATOM 635 C CA . ARG A 1 81 ? -8.649 7.003 3.451 1.00 94.88 81 ARG A CA 1
ATOM 636 C C . ARG A 1 81 ? -10.133 6.713 3.661 1.00 94.88 81 ARG A C 1
ATOM 638 O O . ARG A 1 81 ? -10.715 7.252 4.592 1.00 94.88 81 ARG A O 1
ATOM 645 N N . HIS A 1 82 ? -10.743 5.875 2.822 1.00 93.62 82 HIS A N 1
ATOM 646 C CA . HIS A 1 82 ? -12.168 5.543 2.942 1.00 93.62 82 HIS A CA 1
ATOM 647 C C . HIS A 1 82 ? -12.500 4.678 4.161 1.00 93.62 82 HIS A C 1
ATOM 649 O O . HIS A 1 82 ? -13.635 4.702 4.621 1.00 93.62 82 HIS A O 1
ATOM 655 N N . GLY A 1 83 ? -11.545 3.898 4.669 1.00 87.94 83 GLY A N 1
ATOM 656 C CA . GLY A 1 83 ? -11.743 3.074 5.862 1.00 87.94 83 GLY A CA 1
ATOM 657 C C . GLY A 1 83 ? -10.944 3.543 7.068 1.00 87.94 83 GLY A C 1
ATOM 658 O O . GLY A 1 83 ? -10.606 2.698 7.899 1.00 87.94 83 GLY A O 1
ATOM 659 N N . LYS A 1 84 ? -10.594 4.831 7.135 1.00 91.94 84 LYS A N 1
ATOM 660 C CA . LYS A 1 84 ? -10.000 5.443 8.325 1.00 91.94 84 LYS A CA 1
ATOM 661 C C . LYS A 1 84 ? -11.057 5.520 9.432 1.00 91.94 84 LYS A C 1
ATOM 663 O O . LYS A 1 84 ? -12.205 5.854 9.139 1.00 91.94 84 LYS A O 1
ATOM 668 N N . LYS A 1 85 ? -10.685 5.131 10.651 1.00 85.25 85 LYS A N 1
ATOM 669 C CA . LYS A 1 85 ? -11.556 5.163 11.833 1.00 85.25 85 LYS A CA 1
ATOM 670 C C . LYS A 1 85 ? -11.499 6.507 12.545 1.00 85.25 85 LYS A C 1
ATOM 672 O O . LYS A 1 85 ? -10.467 7.202 12.403 1.00 85.25 85 LYS A O 1
#

Foldseek 3Di:
DDPDDDDPPPPPPPPPPVDALVNLLVVLVVVCVVCVVQFDPVLQVQLVVLSVVLVVQSVPVDVDGSVSSVVSSVVSVVSRVVGGD

Sequence (85 aa):
MQYKTILMALMMASGLVLADCESLIQKTRDEIHENKEDYSLASRNKALAYLMKADVKHINANPLPDFECKKLVHKAKSELRHGKK

Secondary structure (DSSP, 8-state):
------SS------------HHHHHHHHHHHHHHTTTTB-HHHHHHHHHHHHHHHHHHHS--SS-SHHHHHHHHHHHHHHHHTB-

Organism: NCBI:txid537

pLDDT: mean 80.98, std 19.97, range [40.38, 98.0]

Radius of gyration: 18.71 Å; chains: 1; bounding box: 43×50×39 Å